Protein AF-A0AAW6Y1S0-F1 (afdb_monomer_lite)

Structure (mmCIF, N/CA/C/O backbone):
data_AF-A0AAW6Y1S0-F1
#
_entry.id   AF-A0AAW6Y1S0-F1
#
loop_
_atom_site.group_PDB
_atom_site.id
_atom_site.type_symbol
_atom_site.label_atom_id
_atom_site.label_alt_id
_atom_site.label_comp_id
_atom_site.label_asym_id
_atom_site.label_entity_i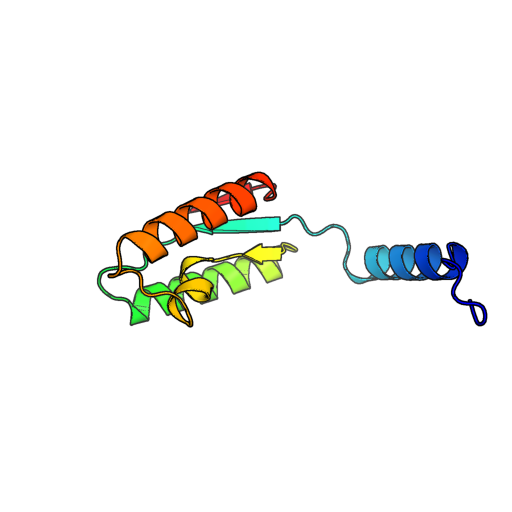d
_atom_site.label_seq_id
_atom_site.pdbx_PDB_ins_code
_atom_site.Cartn_x
_atom_site.Cartn_y
_atom_site.Cartn_z
_atom_site.occupancy
_atom_site.B_iso_or_equiv
_atom_site.auth_seq_id
_atom_site.auth_comp_id
_atom_site.auth_asym_id
_atom_site.auth_atom_id
_atom_site.pdbx_PDB_model_num
ATOM 1 N N . ASN A 1 1 ? 31.817 2.340 -5.324 1.00 63.56 1 ASN A N 1
ATOM 2 C CA . ASN A 1 1 ? 33.030 1.511 -5.531 1.00 63.56 1 ASN A CA 1
ATOM 3 C C . ASN A 1 1 ? 33.670 1.276 -4.161 1.00 63.56 1 ASN A C 1
ATOM 5 O O . ASN A 1 1 ? 33.107 1.724 -3.168 1.00 63.56 1 ASN A O 1
ATOM 9 N N . THR A 1 2 ? 34.799 0.575 -4.071 1.00 72.25 2 THR A N 1
ATOM 10 C CA . THR A 1 2 ? 35.528 0.331 -2.806 1.00 72.25 2 THR A CA 1
ATOM 11 C C . THR A 1 2 ? 35.943 1.604 -2.056 1.00 72.25 2 THR A C 1
ATOM 13 O O . THR A 1 2 ? 36.342 1.516 -0.903 1.00 72.25 2 THR A O 1
ATOM 16 N N . GLU A 1 3 ? 35.784 2.779 -2.670 1.00 75.25 3 GLU A N 1
ATOM 17 C CA . GLU A 1 3 ? 36.107 4.089 -2.101 1.00 75.25 3 GLU A CA 1
ATOM 18 C C . GLU A 1 3 ? 34.869 4.930 -1.736 1.00 75.25 3 GLU A C 1
ATOM 20 O O . GLU A 1 3 ? 34.970 6.126 -1.490 1.00 75.25 3 GLU A O 1
ATOM 25 N N . GLY A 1 4 ? 33.674 4.329 -1.711 1.00 65.75 4 GLY A N 1
ATOM 26 C CA . GLY A 1 4 ? 32.450 5.007 -1.261 1.00 65.75 4 GLY A CA 1
ATOM 27 C C . GLY A 1 4 ? 31.819 5.967 -2.277 1.00 65.75 4 GLY A C 1
ATOM 28 O O . GLY A 1 4 ? 30.752 6.516 -2.008 1.00 65.75 4 GLY A O 1
ATOM 29 N N . TYR A 1 5 ? 32.403 6.127 -3.469 1.00 71.69 5 TYR A N 1
ATOM 30 C CA . TYR A 1 5 ? 31.766 6.875 -4.553 1.00 71.69 5 TYR A CA 1
ATOM 31 C C . TYR A 1 5 ? 30.581 6.110 -5.137 1.00 71.69 5 TYR A C 1
ATOM 33 O O . TYR A 1 5 ? 30.596 4.873 -5.229 1.00 71.69 5 TYR A O 1
ATOM 41 N N . LEU A 1 6 ? 29.580 6.872 -5.592 1.00 63.53 6 LEU A N 1
ATOM 42 C CA . LEU A 1 6 ? 28.460 6.345 -6.360 1.00 63.53 6 LEU A CA 1
ATOM 43 C C . LEU A 1 6 ? 29.012 5.636 -7.602 1.00 63.53 6 LEU A C 1
ATOM 45 O O . LEU A 1 6 ? 29.531 6.264 -8.523 1.00 63.53 6 LEU A O 1
ATOM 49 N N . ASP A 1 7 ? 28.926 4.309 -7.612 1.00 79.56 7 ASP A N 1
ATOM 50 C CA . ASP A 1 7 ? 29.306 3.524 -8.776 1.00 79.56 7 ASP A CA 1
ATOM 51 C C . ASP A 1 7 ? 28.142 3.523 -9.763 1.00 79.56 7 ASP A C 1
ATOM 53 O O . ASP A 1 7 ? 27.221 2.706 -9.688 1.00 79.56 7 ASP A O 1
ATOM 57 N N . LEU A 1 8 ? 28.183 4.493 -10.672 1.00 80.50 8 LEU A N 1
ATOM 58 C CA . LEU A 1 8 ? 27.173 4.668 -11.706 1.00 80.50 8 LEU A CA 1
ATOM 59 C C . LEU A 1 8 ? 27.115 3.458 -12.646 1.00 80.50 8 LEU A C 1
ATOM 61 O O . LEU A 1 8 ? 26.028 3.098 -13.088 1.00 80.50 8 LEU A O 1
ATOM 65 N N . THR A 1 9 ? 28.236 2.781 -12.903 1.00 83.56 9 THR A N 1
ATOM 66 C CA . THR A 1 9 ? 28.281 1.590 -13.765 1.00 83.56 9 THR A CA 1
ATOM 67 C C . THR A 1 9 ? 27.505 0.442 -13.132 1.00 83.56 9 THR A C 1
ATOM 69 O O . THR A 1 9 ? 26.613 -0.124 -13.770 1.00 83.56 9 THR A O 1
ATOM 72 N N . SER A 1 10 ? 27.769 0.151 -11.857 1.00 82.56 10 SER A N 1
ATOM 73 C CA . SER A 1 10 ? 27.021 -0.860 -11.102 1.00 82.56 10 SER A CA 1
ATOM 74 C C . SER A 1 10 ? 25.545 -0.482 -10.961 1.00 82.56 10 SER A C 1
ATOM 76 O O . SER A 1 10 ? 24.669 -1.319 -11.174 1.00 82.56 10 SER A O 1
ATOM 78 N N . TYR A 1 11 ? 25.242 0.792 -10.688 1.00 82.62 11 TYR A N 1
ATOM 79 C CA . TYR A 1 11 ? 23.867 1.295 -10.627 1.00 82.62 11 TYR A CA 1
ATOM 80 C C . TYR A 1 11 ? 23.112 1.094 -11.950 1.00 82.62 11 TYR A C 1
ATOM 82 O O . TYR A 1 11 ? 21.993 0.579 -11.959 1.00 82.62 11 TYR A O 1
ATOM 90 N N . HIS A 1 12 ? 23.716 1.465 -13.081 1.00 87.19 12 HIS A N 1
ATOM 91 C CA . HIS A 1 12 ? 23.101 1.313 -14.398 1.00 87.19 12 HIS A CA 1
ATOM 92 C C . HIS A 1 12 ? 22.911 -0.157 -14.777 1.00 87.19 12 HIS A C 1
ATOM 94 O O . HIS A 1 12 ? 21.853 -0.505 -15.305 1.00 87.19 12 HIS A O 1
ATOM 100 N N . ALA A 1 13 ? 23.884 -1.021 -14.472 1.00 88.62 13 ALA A N 1
ATOM 101 C CA . ALA A 1 13 ? 23.775 -2.458 -14.701 1.00 88.62 13 ALA A CA 1
ATOM 102 C C . ALA A 1 13 ? 22.621 -3.072 -13.892 1.00 88.62 13 ALA A C 1
ATOM 104 O O . ALA A 1 13 ? 21.763 -3.743 -14.464 1.00 88.62 13 ALA A O 1
ATOM 105 N N . LEU A 1 14 ? 22.531 -2.771 -12.592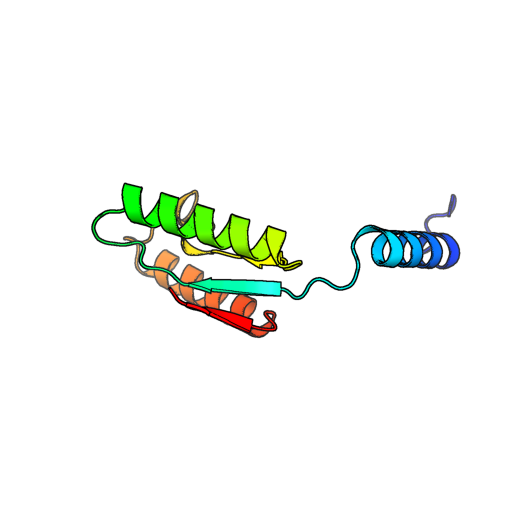 1.00 87.00 14 LEU A N 1
ATOM 106 C CA . LEU A 1 14 ? 21.449 -3.250 -11.725 1.00 87.00 14 LEU A CA 1
ATOM 107 C C . LEU A 1 14 ? 20.081 -2.743 -12.181 1.00 87.00 14 LEU A C 1
ATOM 109 O O . LEU A 1 14 ? 19.132 -3.519 -12.261 1.00 87.00 14 LEU A O 1
ATOM 113 N N . LYS A 1 15 ? 19.976 -1.461 -12.542 1.00 85.12 15 LYS A N 1
ATOM 114 C CA . LYS A 1 15 ? 18.722 -0.875 -13.030 1.00 85.12 15 LYS A CA 1
ATOM 115 C C . LYS A 1 15 ? 18.282 -1.491 -14.361 1.00 85.12 15 LYS A C 1
ATOM 117 O O . LYS A 1 15 ? 17.086 -1.686 -14.575 1.00 85.12 15 LYS A O 1
ATOM 122 N N . LYS A 1 16 ? 19.229 -1.813 -15.251 1.00 89.31 16 LYS A N 1
ATOM 123 C CA . LYS A 1 16 ? 18.956 -2.520 -16.511 1.00 89.31 16 LYS A CA 1
ATOM 124 C C . LYS A 1 16 ? 18.430 -3.929 -16.241 1.00 89.31 16 LYS A C 1
ATOM 126 O O . LYS A 1 16 ? 17.356 -4.255 -16.734 1.00 89.31 16 LYS A O 1
ATOM 131 N N . LEU A 1 17 ? 19.118 -4.696 -15.394 1.00 91.44 17 LEU A N 1
ATOM 132 C CA . LEU A 1 17 ? 18.699 -6.042 -14.994 1.00 91.44 17 LEU A CA 1
ATOM 133 C C . LEU A 1 17 ? 17.318 -6.035 -14.333 1.00 91.44 17 LEU A C 1
ATOM 135 O O . LEU A 1 17 ? 16.457 -6.823 -14.699 1.00 91.44 17 LEU A O 1
ATOM 139 N N . GLN A 1 18 ? 17.058 -5.107 -13.408 1.00 88.31 18 GLN A N 1
ATOM 140 C CA . GLN A 1 18 ? 15.738 -4.960 -12.787 1.00 88.31 18 GLN A CA 1
ATOM 141 C C . GLN A 1 18 ? 14.645 -4.678 -13.820 1.00 88.31 18 GLN A C 1
ATOM 143 O O . GLN A 1 18 ? 13.560 -5.248 -13.729 1.00 88.31 18 GLN A O 1
ATOM 148 N N . ARG A 1 19 ? 14.919 -3.826 -14.814 1.00 87.12 19 ARG A N 1
ATOM 149 C CA . ARG A 1 19 ? 13.950 -3.519 -15.871 1.00 87.12 19 ARG A CA 1
ATOM 150 C C . ARG A 1 19 ? 13.716 -4.704 -16.810 1.00 87.12 19 ARG A C 1
ATOM 152 O O . ARG A 1 19 ? 12.589 -4.880 -17.254 1.00 87.12 19 ARG A O 1
ATOM 159 N N . GLU A 1 20 ? 14.740 -5.507 -17.085 1.00 92.12 20 GLU A N 1
ATOM 160 C CA . GLU A 1 20 ? 14.624 -6.746 -17.869 1.00 92.12 20 GLU A CA 1
ATOM 161 C C . GLU A 1 20 ? 13.859 -7.839 -17.109 1.00 92.12 20 GLU A C 1
ATOM 163 O O . GLU A 1 20 ? 13.020 -8.515 -17.695 1.00 92.12 20 GLU A O 1
ATOM 168 N N . LEU A 1 21 ? 14.098 -7.977 -15.802 1.00 91.62 21 LEU A N 1
ATOM 169 C CA . LEU A 1 21 ? 13.474 -9.000 -14.958 1.00 91.62 21 LEU A CA 1
ATOM 170 C C . LEU A 1 21 ? 12.025 -8.668 -14.588 1.00 91.62 21 LEU A C 1
ATOM 172 O O . LEU A 1 21 ? 11.151 -9.528 -14.654 1.00 91.62 21 LEU A O 1
ATOM 176 N N . PHE A 1 22 ? 11.764 -7.433 -14.158 1.00 89.94 22 PHE A N 1
ATOM 177 C CA . PHE A 1 22 ? 10.473 -7.054 -13.581 1.00 89.94 22 PHE A CA 1
ATOM 178 C C . PHE A 1 22 ? 9.607 -6.213 -14.516 1.00 89.94 22 PHE A C 1
ATOM 180 O O . PHE A 1 22 ? 8.403 -6.116 -14.268 1.00 89.94 22 PHE A O 1
ATOM 187 N N . GLY A 1 23 ? 10.181 -5.636 -15.575 1.00 92.31 23 GLY A N 1
ATOM 188 C CA . GLY A 1 23 ? 9.486 -4.708 -16.460 1.00 92.31 23 GLY A CA 1
ATOM 189 C C . GLY A 1 23 ? 9.125 -3.383 -15.782 1.00 92.31 23 GLY A C 1
ATOM 190 O O . GLY A 1 23 ? 9.545 -3.079 -14.664 1.00 92.31 23 GLY A O 1
ATOM 191 N N . TYR A 1 24 ? 8.332 -2.573 -16.482 1.00 91.38 24 TYR A N 1
ATOM 192 C CA . TYR A 1 24 ? 7.688 -1.404 -15.889 1.00 91.38 24 TYR A CA 1
ATOM 193 C C . TYR A 1 24 ? 6.489 -1.839 -15.044 1.00 91.38 24 TYR A C 1
ATOM 195 O O . TYR A 1 24 ? 5.628 -2.564 -15.543 1.00 91.38 24 TYR A O 1
ATOM 203 N N . ARG A 1 25 ? 6.416 -1.380 -13.791 1.00 94.94 25 ARG A N 1
ATOM 204 C CA . ARG A 1 25 ? 5.307 -1.678 -12.877 1.00 94.94 25 ARG A CA 1
ATOM 205 C C . ARG A 1 25 ? 4.813 -0.392 -12.222 1.00 94.94 25 ARG A C 1
ATOM 207 O O . ARG A 1 25 ? 5.479 0.094 -11.309 1.00 94.94 25 ARG A O 1
ATOM 214 N N . PRO A 1 26 ? 3.685 0.171 -12.676 1.00 96.00 26 PRO A N 1
ATOM 215 C CA . PRO A 1 26 ? 3.183 1.413 -12.116 1.00 96.00 26 PRO A CA 1
ATOM 216 C C . PRO A 1 26 ? 2.638 1.196 -10.701 1.00 96.00 26 PRO A C 1
ATOM 218 O O . PRO A 1 26 ? 2.071 0.137 -10.395 1.00 96.00 26 PRO A O 1
ATOM 221 N N . LEU A 1 27 ? 2.808 2.207 -9.848 1.00 97.94 27 LEU A N 1
ATOM 222 C CA . LEU A 1 27 ? 2.252 2.224 -8.495 1.00 97.94 27 LEU A CA 1
ATOM 223 C C . LEU A 1 27 ? 0.747 2.497 -8.566 1.00 97.94 27 LEU A C 1
ATOM 225 O O . LEU A 1 27 ? 0.314 3.476 -9.180 1.00 97.94 27 LEU A O 1
ATOM 229 N N . VAL A 1 28 ? -0.043 1.632 -7.938 1.00 98.00 28 VAL A N 1
ATOM 230 C CA . VAL A 1 28 ? -1.504 1.703 -7.928 1.00 98.00 28 VAL A CA 1
ATOM 231 C C . VAL A 1 28 ? -1.999 1.778 -6.494 1.00 98.00 28 VAL A C 1
ATOM 233 O O . VAL A 1 28 ? -1.710 0.906 -5.675 1.00 98.00 28 VAL A O 1
ATOM 236 N N . TYR A 1 29 ? -2.787 2.808 -6.212 1.00 98.00 29 TYR A N 1
ATOM 237 C CA . TYR A 1 29 ? -3.493 2.944 -4.949 1.00 98.00 29 TYR A CA 1
ATOM 238 C C . TYR A 1 29 ? -4.739 2.055 -4.972 1.00 98.00 29 TYR A C 1
ATOM 240 O O . TYR A 1 29 ? -5.572 2.196 -5.868 1.00 98.00 29 TYR A O 1
ATOM 248 N N . ILE A 1 30 ? -4.885 1.165 -3.995 1.00 97.38 30 ILE A N 1
ATOM 249 C CA . ILE A 1 30 ? -6.060 0.303 -3.842 1.00 97.38 30 ILE A CA 1
ATOM 250 C C . ILE A 1 30 ? -6.987 0.920 -2.795 1.00 97.38 30 ILE A C 1
ATOM 252 O O . ILE A 1 30 ? -6.613 1.107 -1.635 1.00 97.38 30 ILE A O 1
ATOM 256 N N . CYS A 1 31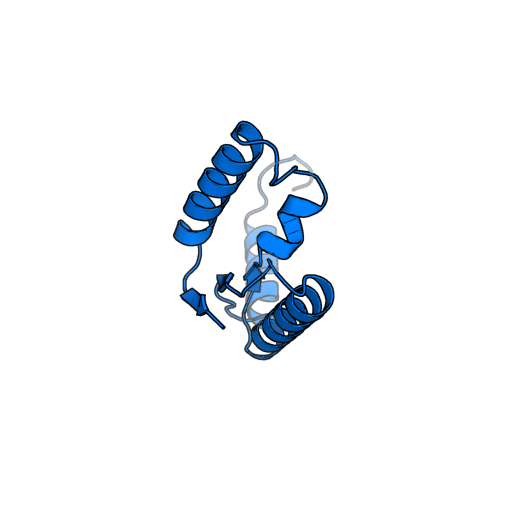 ? -8.203 1.244 -3.220 1.00 94.31 31 CYS A N 1
ATOM 257 C CA . CYS A 1 31 ? -9.275 1.738 -2.374 1.00 94.31 31 CYS A CA 1
ATOM 258 C C . CYS A 1 31 ? -10.394 0.699 -2.336 1.00 94.31 31 CYS A C 1
ATOM 260 O O . CYS A 1 31 ? -10.900 0.287 -3.373 1.00 94.31 31 CYS A O 1
ATOM 262 N N . SER A 1 32 ? -10.768 0.282 -1.138 1.00 91.12 32 SER A N 1
ATOM 263 C CA . SER A 1 32 ? -11.895 -0.610 -0.893 1.00 91.12 32 SER A CA 1
ATOM 264 C C . SER A 1 32 ? -12.494 -0.259 0.467 1.00 91.12 32 SER A C 1
ATOM 266 O O . SER A 1 32 ? -11.809 0.375 1.285 1.00 91.12 32 SER A O 1
ATOM 268 N N . PRO A 1 33 ? -13.752 -0.644 0.736 1.00 85.88 33 PRO A N 1
ATOM 269 C CA . PRO A 1 33 ? -14.323 -0.561 2.067 1.00 85.88 33 PRO A CA 1
ATOM 270 C C . PRO A 1 33 ? -13.396 -1.206 3.096 1.00 85.88 33 PRO A C 1
ATOM 272 O O . PRO A 1 33 ? -12.722 -2.193 2.810 1.00 85.88 33 PRO A O 1
ATOM 275 N N . TYR A 1 34 ? -13.368 -0.628 4.293 1.00 82.69 34 TYR A N 1
ATOM 276 C CA . TYR A 1 34 ? -12.662 -1.190 5.445 1.00 82.69 34 TYR A CA 1
ATOM 277 C C . TYR A 1 34 ? -13.615 -1.359 6.630 1.00 82.69 34 TYR A C 1
ATOM 279 O O . TYR A 1 34 ? -13.634 -2.407 7.264 1.00 82.69 34 TYR A O 1
ATOM 287 N N . SER A 1 35 ? -14.467 -0.365 6.890 1.00 80.81 35 SER A N 1
ATOM 288 C CA . SER A 1 35 ? -15.463 -0.388 7.964 1.00 80.81 35 SER A CA 1
ATOM 289 C C . SER A 1 35 ? -16.656 -1.312 7.679 1.00 80.81 35 SER A C 1
ATOM 291 O O . SER A 1 35 ? -16.977 -1.616 6.531 1.00 80.81 35 SER A O 1
ATOM 293 N N . GLY A 1 36 ? -17.349 -1.729 8.742 1.00 87.56 36 GLY A N 1
ATOM 294 C CA . GLY A 1 36 ? -18.434 -2.709 8.669 1.00 87.56 36 GLY A CA 1
ATOM 295 C C . GLY A 1 36 ? -17.897 -4.108 8.947 1.00 87.56 36 GLY A C 1
ATOM 296 O O . GLY A 1 36 ? -17.383 -4.349 10.037 1.00 87.56 36 GLY A O 1
ATOM 297 N N . ASP A 1 37 ? -17.999 -5.006 7.969 1.00 90.19 37 ASP A N 1
ATOM 298 C CA . ASP A 1 37 ? -17.387 -6.336 8.038 1.00 90.19 37 ASP A CA 1
ATOM 299 C C . ASP A 1 37 ? -15.883 -6.240 7.741 1.00 90.19 37 ASP A C 1
ATOM 301 O O . ASP A 1 37 ? -15.427 -6.435 6.614 1.00 90.19 37 ASP A O 1
ATOM 305 N N . THR A 1 38 ? -15.109 -5.850 8.754 1.00 88.75 38 THR A N 1
ATOM 306 C CA . THR A 1 38 ? -13.660 -5.641 8.644 1.00 88.75 38 THR A CA 1
ATOM 307 C C . THR A 1 38 ? -12.921 -6.888 8.181 1.00 88.75 38 THR A C 1
ATOM 309 O O . THR A 1 38 ? -11.962 -6.762 7.427 1.00 88.75 38 THR A O 1
ATOM 312 N N . GLU A 1 39 ? -13.344 -8.084 8.591 1.00 91.69 39 GLU A N 1
ATOM 313 C CA . GLU A 1 39 ? -12.679 -9.328 8.201 1.00 91.69 39 GLU A CA 1
ATOM 314 C C . GLU A 1 39 ? -12.872 -9.612 6.707 1.00 91.69 39 GLU A C 1
ATOM 316 O O . GLU A 1 39 ? -11.887 -9.791 5.982 1.00 91.69 39 GLU A O 1
ATOM 321 N N . ALA A 1 40 ? -14.116 -9.547 6.220 1.00 93.50 40 ALA A N 1
ATOM 322 C CA . ALA A 1 40 ? -14.410 -9.720 4.800 1.00 93.50 40 ALA A CA 1
ATOM 323 C C . ALA A 1 40 ? -13.768 -8.622 3.939 1.00 93.50 40 ALA A C 1
ATOM 325 O O . ALA A 1 40 ? -13.196 -8.906 2.886 1.00 93.50 40 ALA A O 1
ATOM 326 N N . ASN A 1 41 ? -13.809 -7.372 4.398 1.00 93.88 41 ASN A N 1
ATOM 327 C CA . ASN A 1 41 ? -13.233 -6.228 3.695 1.00 93.88 41 ASN A CA 1
ATOM 328 C C . ASN A 1 41 ? -11.706 -6.307 3.589 1.00 93.88 41 ASN A C 1
ATOM 330 O O . ASN A 1 41 ? -11.131 -5.990 2.547 1.00 93.88 41 ASN A O 1
ATOM 334 N N . VAL A 1 42 ? -11.037 -6.752 4.654 1.00 94.25 42 VAL A N 1
ATOM 335 C CA . VAL A 1 42 ? -9.588 -6.970 4.652 1.00 94.25 42 VAL A CA 1
ATOM 336 C C . VAL A 1 42 ? -9.214 -8.065 3.658 1.00 94.25 42 VAL A C 1
ATOM 338 O O . VAL A 1 42 ? -8.243 -7.911 2.914 1.00 94.25 42 VAL A O 1
ATOM 341 N N . GLU A 1 43 ? -9.972 -9.159 3.619 1.00 95.44 43 GLU A N 1
ATOM 342 C CA . GLU A 1 43 ? -9.723 -10.243 2.671 1.00 95.44 43 GLU A CA 1
ATOM 343 C C . GLU A 1 43 ? -9.960 -9.797 1.223 1.00 95.44 43 GLU A C 1
ATOM 345 O O . GLU A 1 43 ? -9.122 -10.030 0.351 1.00 95.44 43 GLU A O 1
ATOM 350 N N . LEU A 1 44 ? -11.030 -9.045 0.976 1.00 94.12 44 LEU A N 1
ATOM 351 C CA . LEU A 1 44 ? -11.316 -8.447 -0.324 1.00 94.12 44 LEU A CA 1
ATOM 352 C C . LEU A 1 44 ? -10.174 -7.526 -0.796 1.00 94.12 44 LEU A C 1
ATOM 354 O O . LEU A 1 44 ? -9.682 -7.653 -1.920 1.00 94.12 44 LEU A O 1
ATOM 358 N N . ALA A 1 45 ? -9.686 -6.642 0.077 1.00 96.12 45 ALA A N 1
ATOM 359 C CA . ALA A 1 45 ? -8.558 -5.762 -0.218 1.00 96.12 45 ALA A CA 1
ATOM 360 C C . ALA A 1 45 ? -7.277 -6.547 -0.559 1.00 96.12 45 ALA A C 1
ATOM 362 O O . ALA A 1 45 ? -6.549 -6.188 -1.490 1.00 96.12 45 ALA A O 1
ATOM 363 N N . ARG A 1 46 ? -7.002 -7.653 0.150 1.00 96.44 46 ARG A N 1
ATOM 364 C CA . ARG A 1 46 ? -5.864 -8.546 -0.145 1.00 96.44 46 ARG A CA 1
ATOM 365 C C . ARG A 1 46 ? -5.997 -9.204 -1.512 1.00 96.44 46 ARG A C 1
ATOM 367 O O . ARG A 1 46 ? -5.012 -9.247 -2.253 1.00 96.44 46 ARG A O 1
ATOM 374 N N . GLN A 1 47 ? -7.192 -9.665 -1.869 1.00 96.69 47 GLN A N 1
ATOM 375 C CA . GLN A 1 47 ? -7.460 -10.253 -3.181 1.00 96.69 47 GLN A CA 1
ATOM 376 C C . GLN A 1 47 ? -7.220 -9.241 -4.305 1.00 96.69 47 GLN A C 1
ATOM 378 O O . GLN A 1 47 ? -6.547 -9.567 -5.285 1.00 96.69 47 GLN A O 1
ATOM 383 N N . PHE A 1 48 ? -7.662 -7.991 -4.143 1.00 96.62 48 PHE A N 1
ATOM 384 C CA . PHE A 1 48 ? -7.398 -6.937 -5.126 1.00 96.62 48 PHE A CA 1
ATOM 385 C C . PHE A 1 48 ? -5.924 -6.545 -5.215 1.00 96.62 48 PHE A C 1
ATOM 387 O O . PHE A 1 48 ? -5.411 -6.353 -6.320 1.00 96.62 48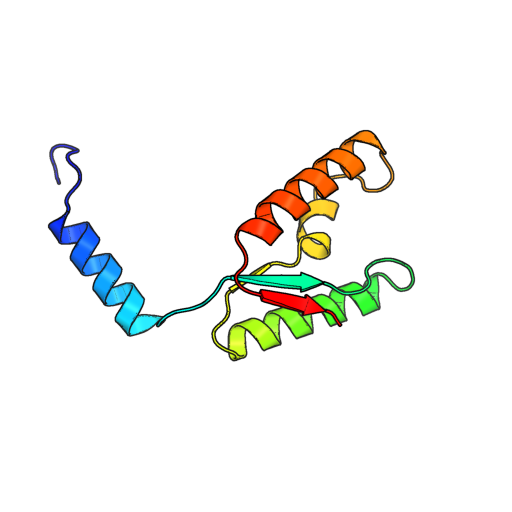 PHE A O 1
ATOM 394 N N . CYS A 1 49 ? -5.202 -6.505 -4.094 1.00 97.62 49 CYS A N 1
ATOM 395 C CA . CYS A 1 49 ? -3.745 -6.375 -4.114 1.00 97.62 49 CYS A CA 1
ATOM 396 C C . CYS A 1 49 ? -3.093 -7.523 -4.908 1.00 97.62 49 CYS A C 1
ATOM 398 O O . CYS A 1 49 ? -2.251 -7.272 -5.771 1.00 97.62 49 CYS A O 1
ATOM 400 N N . GLY A 1 50 ? -3.508 -8.774 -4.682 1.00 97.56 50 GLY A N 1
ATOM 401 C CA . GLY A 1 50 ? -3.020 -9.938 -5.432 1.00 97.56 50 GLY A CA 1
ATOM 402 C C . GLY A 1 50 ? -3.328 -9.864 -6.933 1.00 97.56 50 GLY A C 1
ATOM 403 O O . GLY A 1 50 ? -2.471 -10.166 -7.772 1.00 97.56 50 GLY A O 1
ATOM 404 N N . PHE A 1 51 ? -4.520 -9.382 -7.289 1.00 97.19 51 PHE A N 1
ATOM 405 C CA . PHE A 1 51 ? -4.903 -9.122 -8.675 1.00 97.19 51 PHE A CA 1
ATOM 406 C C . PHE A 1 51 ? -4.007 -8.054 -9.319 1.00 97.19 51 PHE 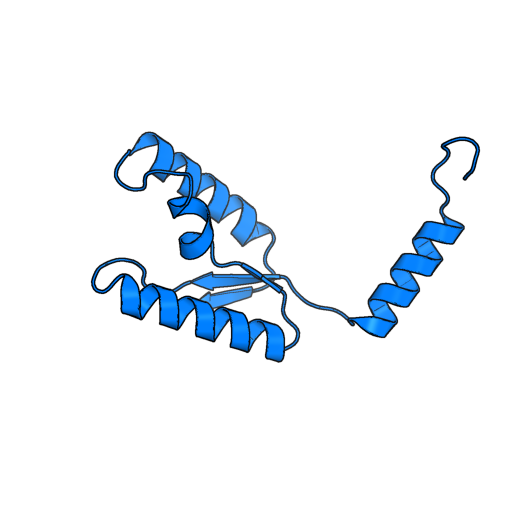A C 1
ATOM 408 O O . PHE A 1 51 ? -3.486 -8.265 -10.414 1.00 97.19 51 PHE A O 1
ATOM 415 N N . ALA A 1 52 ? -3.746 -6.943 -8.627 1.00 97.44 52 ALA A N 1
ATOM 416 C CA . ALA A 1 52 ? -2.856 -5.889 -9.106 1.00 97.44 52 ALA A CA 1
ATOM 417 C C . ALA A 1 52 ? -1.418 -6.396 -9.334 1.00 97.44 52 ALA A C 1
ATOM 419 O O . ALA A 1 52 ? -0.820 -6.087 -10.366 1.00 97.44 52 ALA A O 1
ATOM 420 N N . VAL A 1 53 ? -0.880 -7.234 -8.438 1.00 97.38 53 VAL A N 1
ATOM 421 C CA . VAL A 1 53 ? 0.432 -7.887 -8.638 1.00 97.38 53 VAL A CA 1
ATOM 422 C C . VAL A 1 53 ? 0.437 -8.722 -9.919 1.00 97.38 53 VAL A C 1
ATOM 424 O O . VAL A 1 53 ? 1.358 -8.600 -10.734 1.00 97.38 53 VAL A O 1
ATOM 427 N N . SER A 1 54 ? -0.608 -9.528 -10.120 1.00 96.56 54 SER A N 1
ATOM 428 C CA . SER A 1 54 ? -0.773 -10.370 -11.313 1.00 96.56 54 SER A CA 1
ATOM 429 C C . SER A 1 54 ? -0.906 -9.537 -12.595 1.00 96.56 54 SER A C 1
ATOM 431 O O . SER A 1 54 ? -0.411 -9.935 -13.646 1.00 96.56 54 SER A O 1
ATOM 433 N N . ALA A 1 55 ? -1.482 -8.336 -12.500 1.00 95.19 55 ALA A N 1
ATOM 434 C CA . ALA A 1 55 ? -1.584 -7.357 -13.583 1.00 95.19 55 ALA A CA 1
ATOM 435 C C . ALA A 1 55 ? -0.302 -6.520 -13.803 1.00 95.19 55 ALA A C 1
ATOM 437 O O . ALA A 1 55 ? -0.330 -5.517 -14.523 1.00 95.19 55 ALA A O 1
ATOM 438 N N . GLY A 1 56 ? 0.823 -6.888 -13.176 1.00 95.75 56 GLY A N 1
ATOM 439 C CA . GLY A 1 56 ? 2.102 -6.196 -13.348 1.00 95.75 56 GLY A CA 1
ATOM 440 C C . GLY A 1 56 ? 2.169 -4.836 -12.651 1.00 95.75 56 GLY A C 1
ATOM 441 O O . GLY A 1 56 ? 2.875 -3.943 -13.112 1.00 95.75 56 GLY A O 1
ATOM 442 N N . LYS A 1 57 ? 1.424 -4.648 -11.561 1.00 97.25 57 LYS A N 1
ATOM 443 C CA . LYS A 1 57 ? 1.349 -3.392 -10.803 1.00 97.25 57 LYS A CA 1
ATOM 444 C C . LYS A 1 57 ? 2.029 -3.528 -9.445 1.00 97.25 57 LYS A C 1
ATOM 446 O O . LYS A 1 57 ? 2.233 -4.637 -8.952 1.00 97.25 57 LYS A O 1
ATOM 451 N N . ILE A 1 58 ? 2.358 -2.392 -8.837 1.00 97.50 58 ILE A N 1
ATOM 452 C CA . ILE A 1 58 ? 2.752 -2.315 -7.427 1.00 97.50 58 ILE A CA 1
ATOM 453 C C . ILE A 1 58 ? 1.518 -1.829 -6.655 1.00 97.50 58 ILE A C 1
ATOM 455 O O . ILE A 1 58 ? 1.178 -0.654 -6.786 1.00 97.50 58 ILE A O 1
ATOM 459 N N . PRO A 1 59 ? 0.799 -2.687 -5.913 1.00 97.62 59 PRO A N 1
ATOM 460 C CA . PRO A 1 59 ? -0.356 -2.245 -5.140 1.00 97.62 59 PRO A CA 1
ATOM 461 C C . PRO A 1 59 ? 0.056 -1.582 -3.827 1.00 97.62 59 PRO A C 1
ATOM 463 O O . PRO A 1 59 ? 0.973 -2.041 -3.145 1.00 97.62 59 PRO A O 1
ATOM 466 N N . PHE A 1 60 ? -0.689 -0.555 -3.428 1.00 97.38 60 PHE A N 1
ATOM 467 C CA . PHE A 1 60 ? -0.620 0.017 -2.092 1.00 97.38 60 PHE A CA 1
ATOM 468 C C . PHE A 1 60 ? -2.030 0.237 -1.530 1.00 97.38 60 PHE A C 1
ATOM 470 O O . PHE A 1 60 ? -2.797 1.038 -2.058 1.00 97.38 60 PHE A O 1
ATOM 477 N N . ALA A 1 61 ? -2.358 -0.486 -0.456 1.00 96.75 61 ALA A N 1
ATOM 478 C CA . ALA A 1 61 ? -3.628 -0.407 0.263 1.00 96.75 61 ALA A CA 1
ATOM 479 C C . ALA A 1 61 ? -3.381 0.147 1.680 1.00 96.75 61 ALA A C 1
ATOM 481 O O . ALA A 1 61 ? -3.137 -0.628 2.609 1.00 96.75 61 ALA A O 1
ATOM 482 N N . PRO A 1 62 ? -3.403 1.474 1.886 1.00 94.50 62 PRO A N 1
ATOM 483 C CA . PRO A 1 62 ? -3.044 2.055 3.181 1.00 94.50 62 PRO A CA 1
ATOM 484 C C . PRO A 1 62 ? -3.979 1.657 4.323 1.00 94.50 62 PRO A C 1
ATOM 486 O O . PRO A 1 62 ? -3.532 1.572 5.462 1.00 94.50 62 PRO A O 1
ATOM 489 N N . HIS A 1 63 ? -5.241 1.336 4.029 1.00 91.31 63 HIS A N 1
ATOM 490 C CA . HIS A 1 63 ? -6.190 0.826 5.022 1.00 91.31 63 HIS A CA 1
ATOM 491 C C . HIS A 1 63 ? -5.831 -0.585 5.529 1.00 91.31 63 HIS A C 1
ATOM 493 O O . HIS A 1 63 ? -6.311 -0.982 6.578 1.00 91.31 63 HIS A O 1
ATOM 499 N N . LEU A 1 64 ? -4.953 -1.332 4.848 1.00 94.12 64 LEU A N 1
ATOM 500 C CA . LEU A 1 64 ? -4.347 -2.551 5.401 1.00 94.12 64 LEU A CA 1
ATOM 501 C C . LEU A 1 64 ? -3.057 -2.266 6.178 1.00 94.12 64 LEU A C 1
ATOM 503 O O . LEU A 1 64 ? -2.615 -3.104 6.960 1.00 94.12 64 LEU A O 1
ATOM 507 N N . HIS A 1 65 ? -2.416 -1.124 5.929 1.00 93.69 65 HIS A N 1
ATOM 508 C CA . HIS A 1 65 ? -1.088 -0.807 6.442 1.00 93.69 65 HIS A CA 1
ATOM 509 C C . HIS A 1 65 ? -1.143 -0.006 7.744 1.00 93.69 65 HIS A C 1
ATOM 511 O O . HIS A 1 65 ? -0.608 -0.454 8.754 1.00 93.69 65 HIS A O 1
ATOM 517 N N . TYR A 1 66 ? -1.808 1.151 7.736 1.00 94.19 66 TYR A N 1
ATOM 518 C CA . TYR A 1 66 ? -1.810 2.080 8.866 1.00 94.19 66 TYR A CA 1
ATOM 519 C C . TYR A 1 66 ? -2.49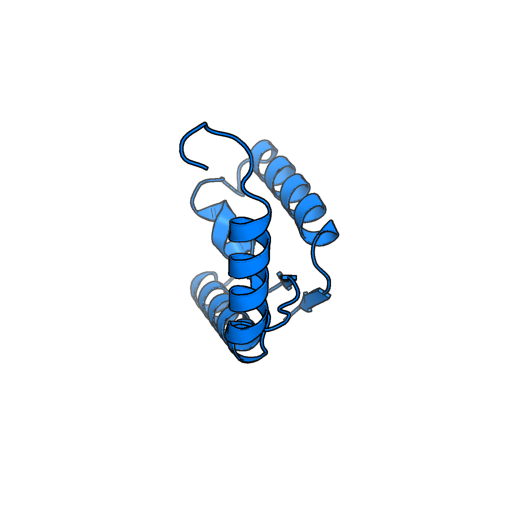7 1.553 10.127 1.00 94.19 66 TYR A C 1
ATOM 521 O O . TYR A 1 66 ? -1.919 1.751 11.192 1.00 94.19 66 TYR A O 1
ATOM 529 N N . PRO A 1 67 ? -3.619 0.806 10.067 1.00 91.50 67 PRO A N 1
ATOM 530 C CA . PRO A 1 67 ? -4.263 0.300 11.285 1.00 91.50 67 PRO A CA 1
ATOM 531 C C . PRO A 1 67 ? -3.401 -0.639 12.142 1.00 91.50 67 PRO A C 1
ATOM 533 O O . PRO A 1 67 ? -3.762 -0.952 13.270 1.00 91.50 67 PRO A O 1
ATOM 536 N N . GLN A 1 68 ? -2.259 -1.109 11.628 1.00 92.69 68 GLN A N 1
ATOM 537 C CA . GLN A 1 68 ? -1.318 -1.936 12.388 1.00 92.69 68 GLN A CA 1
ATOM 538 C C . GLN A 1 68 ? -0.494 -1.129 13.405 1.00 92.69 68 GLN A C 1
ATOM 540 O O . GLN A 1 68 ? 0.115 -1.719 14.295 1.00 92.69 68 GLN A O 1
ATOM 545 N N . PHE A 1 69 ? -0.423 0.197 13.258 1.00 95.44 69 PHE A N 1
ATOM 546 C CA . PHE A 1 69 ? 0.399 1.070 14.106 1.00 95.44 69 PHE A CA 1
ATOM 547 C C . PHE A 1 69 ? -0.158 2.493 14.289 1.00 95.44 69 PHE A C 1
ATOM 549 O O . PHE A 1 69 ? 0.485 3.311 14.942 1.00 95.44 69 PHE A O 1
ATOM 556 N N . MET A 1 70 ? -1.325 2.793 13.719 1.00 95.94 70 MET A N 1
ATOM 557 C CA . MET A 1 70 ? -2.069 4.039 13.900 1.00 95.94 70 MET A CA 1
ATOM 558 C C . MET A 1 70 ? -3.502 3.710 14.315 1.00 95.94 70 MET A C 1
ATOM 560 O O . MET A 1 70 ? -4.111 2.794 13.758 1.00 95.94 70 MET A O 1
ATOM 564 N N . ASP A 1 71 ? -4.040 4.467 15.265 1.00 93.81 71 ASP A N 1
ATOM 565 C CA . ASP A 1 71 ? -5.419 4.335 15.730 1.00 93.81 71 ASP A CA 1
ATOM 566 C C . ASP A 1 71 ? -6.359 5.232 14.906 1.00 93.81 71 ASP A C 1
ATOM 568 O O . ASP A 1 71 ? -6.252 6.455 14.934 1.00 93.81 71 ASP A O 1
ATOM 572 N N . ASP A 1 72 ? -7.291 4.627 14.165 1.00 89.56 72 ASP A N 1
ATOM 573 C CA . ASP A 1 72 ? -8.277 5.356 13.350 1.00 89.56 72 ASP A CA 1
ATOM 574 C C . ASP A 1 72 ? -9.395 6.005 14.195 1.00 89.56 72 ASP A C 1
ATOM 576 O O . ASP A 1 72 ? -10.141 6.853 13.686 1.00 89.56 72 ASP A O 1
ATOM 580 N N . ALA A 1 73 ? -9.519 5.612 15.472 1.00 92.38 73 ALA A N 1
ATOM 581 C CA . ALA A 1 73 ? -10.432 6.217 16.440 1.00 92.38 73 ALA A CA 1
ATOM 582 C C . ALA A 1 73 ? -9.847 7.475 17.103 1.00 92.38 73 ALA A C 1
ATOM 584 O O . ALA A 1 73 ? -10.610 8.289 17.626 1.00 92.38 73 ALA A O 1
ATOM 585 N N . ASP A 1 74 ? -8.524 7.657 17.049 1.00 97.06 74 ASP A N 1
ATOM 586 C CA . ASP A 1 74 ? -7.841 8.883 17.458 1.00 97.06 74 ASP A CA 1
ATOM 587 C C . ASP A 1 74 ? -7.913 9.918 16.311 1.00 97.06 74 ASP A C 1
ATOM 589 O O . ASP A 1 74 ? -7.348 9.687 15.236 1.00 97.06 74 ASP A O 1
ATOM 593 N N . PRO A 1 75 ? -8.600 11.065 16.497 1.00 96.75 75 PRO A N 1
ATOM 594 C CA . PRO A 1 75 ? -8.755 12.077 15.453 1.00 96.75 75 PRO A CA 1
ATOM 595 C C . PRO A 1 75 ? -7.433 12.617 14.895 1.00 96.75 75 PRO A C 1
ATOM 597 O O . PRO A 1 75 ? -7.349 12.854 13.687 1.00 96.75 75 PRO A O 1
ATOM 600 N N . ASP A 1 76 ? -6.404 12.771 15.732 1.00 97.75 76 ASP A N 1
ATOM 601 C CA . ASP A 1 76 ? -5.123 13.358 15.324 1.00 97.75 76 ASP A CA 1
ATOM 602 C C . ASP A 1 76 ? -4.334 12.365 14.459 1.00 97.75 76 ASP A C 1
ATOM 604 O O . ASP A 1 76 ? -3.794 12.709 13.401 1.00 97.75 76 ASP A O 1
ATOM 608 N N . GLN A 1 77 ? -4.319 11.092 14.862 1.00 97.38 77 GLN A N 1
ATOM 609 C CA . GLN A 1 77 ? -3.708 10.023 14.069 1.00 97.38 77 GLN A CA 1
ATOM 610 C C . GLN A 1 77 ? -4.475 9.775 12.771 1.00 97.38 77 GLN A C 1
ATOM 612 O O . GLN A 1 77 ? -3.859 9.572 11.721 1.00 97.38 77 GLN A O 1
ATOM 617 N N . ARG A 1 78 ? -5.807 9.855 12.808 1.00 94.94 78 ARG A N 1
ATOM 618 C CA . ARG A 1 78 ? -6.654 9.770 11.618 1.00 94.94 78 ARG A CA 1
ATOM 619 C C . ARG A 1 78 ? -6.335 10.884 10.626 1.00 94.94 78 ARG A C 1
ATOM 621 O O . ARG A 1 78 ? -6.172 10.610 9.435 1.00 94.94 78 ARG A O 1
ATOM 628 N N . GLU A 1 79 ? -6.226 12.131 11.079 1.00 97.06 79 GLU A N 1
ATOM 629 C CA . GLU A 1 79 ? -5.867 13.258 10.212 1.00 97.06 79 GLU A CA 1
ATOM 630 C C . GLU A 1 79 ? -4.474 13.066 9.597 1.00 97.06 79 GLU A C 1
ATOM 632 O O . GLU A 1 79 ? -4.297 13.227 8.383 1.00 97.06 79 GLU A O 1
ATOM 637 N N . LEU A 1 80 ? -3.505 12.619 10.399 1.00 97.50 80 LEU A N 1
ATOM 638 C CA . LEU A 1 80 ? -2.157 12.311 9.932 1.00 97.50 80 LEU A CA 1
ATOM 639 C C . LEU A 1 80 ? -2.150 11.192 8.874 1.00 97.50 80 LEU A C 1
ATOM 641 O O . LEU A 1 80 ? -1.509 11.329 7.828 1.00 97.50 80 LEU A O 1
ATOM 645 N N . ALA A 1 81 ? -2.910 10.116 9.088 1.00 95.88 81 ALA A N 1
ATOM 646 C CA . ALA A 1 81 ? -3.062 9.031 8.119 1.00 95.88 81 ALA A CA 1
ATOM 647 C C . ALA A 1 81 ? -3.703 9.526 6.811 1.00 95.88 81 ALA A C 1
ATOM 649 O O . ALA A 1 81 ? -3.270 9.155 5.717 1.00 95.88 81 ALA A O 1
ATOM 650 N N . MET A 1 82 ? -4.698 10.417 6.891 1.00 94.81 82 MET A N 1
ATOM 651 C CA . MET A 1 82 ? -5.307 11.040 5.711 1.00 94.81 82 MET A CA 1
ATOM 652 C C . MET A 1 82 ? -4.322 11.925 4.946 1.00 94.81 82 MET A C 1
ATOM 654 O O . MET A 1 82 ? -4.333 11.929 3.711 1.00 94.81 82 MET A O 1
ATOM 658 N N . PHE A 1 83 ? -3.450 12.651 5.644 1.00 97.31 83 PHE A N 1
ATOM 659 C CA . PHE A 1 83 ? -2.369 13.395 5.008 1.00 97.31 83 PHE A CA 1
ATOM 660 C C . PHE A 1 83 ? -1.407 12.457 4.263 1.00 97.31 83 PHE A C 1
ATOM 662 O O . PHE A 1 83 ? -1.139 12.680 3.078 1.00 97.31 83 PHE A O 1
ATOM 669 N N . PHE A 1 84 ? -0.960 11.364 4.891 1.00 97.06 84 PHE A N 1
ATOM 670 C CA . PHE A 1 84 ? -0.105 10.370 4.231 1.00 97.06 84 PHE A CA 1
ATOM 671 C C . PHE A 1 84 ? -0.773 9.753 2.997 1.00 97.06 84 PHE A C 1
ATOM 673 O O . PHE A 1 84 ? -0.146 9.665 1.939 1.00 97.06 84 PHE A O 1
ATOM 680 N N . ASN A 1 85 ? -2.063 9.417 3.091 1.00 95.06 85 ASN A N 1
ATOM 681 C CA . ASN A 1 85 ? -2.851 8.903 1.970 1.00 95.06 85 ASN A CA 1
ATOM 682 C C . ASN A 1 85 ? -2.841 9.857 0.773 1.00 95.06 85 ASN A C 1
ATOM 684 O O . ASN A 1 85 ? -2.628 9.418 -0.355 1.00 95.06 85 ASN A O 1
ATOM 688 N N . ARG A 1 86 ? -3.016 11.165 0.998 1.00 96.00 86 ARG A N 1
ATOM 689 C CA . ARG A 1 86 ? -2.973 12.177 -0.075 1.00 96.00 86 ARG A CA 1
ATOM 690 C C . ARG A 1 86 ? -1.597 12.251 -0.732 1.00 96.00 86 ARG A C 1
ATOM 692 O O . ARG A 1 86 ? -1.512 12.317 -1.957 1.00 96.00 86 ARG A O 1
ATOM 699 N N . VAL A 1 87 ? -0.528 12.218 0.067 1.00 97.06 87 VAL A N 1
ATOM 700 C CA . VAL A 1 87 ? 0.852 12.233 -0.441 1.00 97.06 87 VAL A CA 1
ATOM 701 C C . VAL A 1 87 ? 1.125 11.001 -1.301 1.00 97.06 87 VAL A C 1
ATOM 703 O O . VAL A 1 87 ? 1.684 11.130 -2.388 1.00 97.06 87 VAL A O 1
ATOM 706 N N . LEU A 1 88 ? 0.709 9.819 -0.848 1.00 96.00 88 LEU A N 1
ATOM 707 C CA . LEU A 1 88 ? 0.929 8.565 -1.569 1.00 96.00 88 LEU A CA 1
ATOM 708 C C . LEU A 1 88 ? 0.072 8.464 -2.823 1.00 96.00 88 LEU A C 1
ATOM 710 O O . LEU A 1 88 ? 0.581 8.068 -3.870 1.00 96.00 88 LEU A O 1
ATOM 714 N N . LEU A 1 89 ? -1.186 8.899 -2.759 1.00 95.56 89 LEU A N 1
ATOM 715 C CA . LEU A 1 89 ? -2.062 8.957 -3.924 1.00 95.56 89 LEU A CA 1
ATOM 716 C C . LEU A 1 89 ? -1.451 9.824 -5.034 1.00 95.56 89 LEU A C 1
ATOM 718 O O . LEU A 1 89 ? -1.459 9.420 -6.190 1.00 95.56 89 LEU A O 1
ATOM 722 N N . ALA A 1 90 ? -0.826 10.954 -4.687 1.00 96.50 90 ALA A N 1
ATOM 723 C CA . ALA A 1 90 ? -0.132 11.818 -5.646 1.00 96.50 90 ALA A CA 1
ATOM 724 C C . ALA A 1 90 ? 1.122 11.184 -6.287 1.00 96.50 90 ALA A C 1
ATOM 726 O O . ALA A 1 90 ? 1.659 11.726 -7.253 1.00 96.50 90 ALA A O 1
ATOM 727 N N . LYS A 1 91 ? 1.625 10.065 -5.750 1.00 96.50 91 LYS A N 1
ATOM 728 C CA . LYS A 1 91 ? 2.721 9.274 -6.336 1.00 96.50 91 LYS A CA 1
ATOM 729 C C . LYS A 1 91 ? 2.228 8.077 -7.141 1.00 96.50 91 LYS A C 1
ATOM 731 O O . LYS A 1 91 ? 3.028 7.461 -7.841 1.00 96.50 91 LYS A O 1
ATOM 736 N N . CYS A 1 92 ? 0.950 7.735 -7.025 1.00 97.06 92 CYS A N 1
ATOM 737 C CA . CYS A 1 92 ? 0.356 6.637 -7.765 1.00 97.06 92 CYS A CA 1
ATOM 738 C C . CYS A 1 92 ? -0.000 7.089 -9.183 1.00 97.06 92 CYS A C 1
ATOM 740 O O . CYS A 1 92 ? -0.422 8.219 -9.411 1.00 97.06 92 CYS A O 1
ATOM 742 N N . GLU A 1 93 ? 0.135 6.180 -10.139 1.00 97.56 93 GLU A N 1
ATOM 743 C CA . GLU A 1 93 ? -0.268 6.415 -11.529 1.00 97.56 93 GLU A CA 1
ATOM 744 C C . GLU A 1 93 ? -1.738 6.070 -11.769 1.00 97.56 93 GLU A C 1
ATOM 746 O O . GLU A 1 93 ? -2.327 6.492 -12.761 1.00 97.56 93 GLU A O 1
ATOM 751 N N . ALA A 1 94 ? -2.336 5.290 -10.866 1.00 95.62 94 ALA A N 1
ATOM 752 C CA . ALA A 1 94 ? -3.752 4.970 -10.895 1.00 95.62 94 ALA A CA 1
ATOM 753 C C . ALA A 1 94 ? -4.309 4.747 -9.485 1.00 95.62 94 ALA A C 1
ATOM 755 O O . ALA A 1 94 ? -3.599 4.329 -8.568 1.00 95.62 94 ALA A O 1
ATOM 756 N N . LEU A 1 95 ? -5.613 4.976 -9.363 1.00 96.38 95 LEU A N 1
ATOM 757 C CA . LEU A 1 95 ? -6.449 4.588 -8.235 1.00 96.38 95 LEU A CA 1
ATOM 758 C C . LEU A 1 95 ? -7.393 3.490 -8.717 1.00 96.38 95 LEU A C 1
ATOM 760 O O . LEU A 1 95 ? -8.123 3.699 -9.686 1.00 96.38 95 LEU A O 1
ATOM 764 N N . TRP A 1 96 ? -7.377 2.334 -8.065 1.00 96.19 96 TRP A N 1
ATOM 765 C CA . TRP A 1 96 ? -8.350 1.270 -8.295 1.00 96.19 96 TRP A CA 1
ATOM 766 C C . TRP A 1 96 ? -9.288 1.222 -7.096 1.00 96.19 96 TRP A C 1
ATOM 768 O O . TRP A 1 96 ? -8.836 1.023 -5.970 1.00 96.19 96 TRP A O 1
ATOM 778 N N . ALA A 1 97 ? -10.572 1.469 -7.348 1.00 92.50 97 ALA A N 1
ATOM 779 C CA . ALA A 1 97 ? -11.621 1.468 -6.340 1.00 92.50 97 ALA A CA 1
ATOM 780 C C . ALA A 1 97 ? -12.536 0.259 -6.548 1.00 92.50 97 ALA A C 1
ATOM 782 O O . ALA A 1 97 ? -12.916 -0.020 -7.689 1.00 92.50 97 ALA A O 1
ATOM 783 N N . TYR A 1 98 ? -12.876 -0.419 -5.458 1.00 82.06 98 TYR A N 1
ATOM 784 C CA . TYR A 1 98 ? -13.724 -1.607 -5.433 1.00 82.06 98 TYR A CA 1
ATOM 785 C C . TYR A 1 98 ? -14.761 -1.526 -4.323 1.00 82.06 98 TYR A C 1
ATOM 787 O O . TYR A 1 98 ? -14.459 -0.861 -3.307 1.00 82.06 98 TYR A O 1
#

pLDDT: mean 91.72, std 7.56, range [63.53, 98.0]

Organism: Streptococcus agalactiae (NCBI:txid1311)

InterPro domains:
  IPR056670 Domain of unknown function DUF7768 [PF24963] (26-98)

Radius of gyration: 17.69 Å; chains: 1; bounding box: 54×24×35 Å

Secondary structure (DSSP, 8-state):
-TTS---HHHHHHHHHHHHHHH----EEEEE---SSSHHHHHHHHHHHHHHHHHTT-EEE-HHHHGGGTS-TTSHHHHHHHHHHHHHHHTT-SEEEE-

Foldseek 3Di:
DVVPDDPVVVVVVVVVVCCVVQNDAFEEEEAEDCPDPNVVRLVVSVVVCVVSVVVSYHYDYLSNPQVVPFDCVDPVSVVVSVVVVVVVVVRGPYYDYD

Sequence (98 aa):
NTEGYLDLTSYHALKKLQRELFGYRPLVYICSPYSGDTEANVELARQFCGFAVSAGKIPFAPHLHYPQFMDDADPDQRELAMFFNRVLLAKCEALWAY